Protein AF-A0A838SGX4-F1 (afdb_monomer_lite)

Radius of gyration: 12.63 Å; chains: 1; bounding box: 30×22×32 Å

Structure (mmCIF, N/CA/C/O backbone):
data_AF-A0A838SGX4-F1
#
_entry.id   AF-A0A838SGX4-F1
#
loop_
_atom_site.group_PDB
_atom_site.id
_atom_site.type_symbol
_atom_site.label_atom_id
_atom_site.label_alt_id
_atom_site.label_comp_id
_atom_site.label_asym_id
_atom_site.label_entity_id
_atom_site.label_seq_id
_atom_site.pdbx_PDB_ins_code
_atom_site.Cartn_x
_atom_site.Cartn_y
_atom_site.Cartn_z
_atom_site.occupancy
_atom_site.B_iso_or_equiv
_atom_site.auth_seq_id
_atom_site.auth_comp_id
_atom_site.auth_asym_id
_atom_site.auth_atom_id
_atom_site.pdbx_PDB_model_num
ATOM 1 N N . MET A 1 1 ? -22.838 11.515 0.985 1.00 46.34 1 MET A N 1
ATOM 2 C CA . MET A 1 1 ? -22.386 12.240 -0.228 1.00 46.34 1 MET A CA 1
ATOM 3 C C . MET A 1 1 ? -20.872 12.478 -0.255 1.00 46.34 1 MET A C 1
ATOM 5 O O . MET A 1 1 ? -20.300 12.346 -1.323 1.00 46.34 1 MET A O 1
ATOM 9 N N . LEU A 1 2 ? -20.200 12.741 0.879 1.00 43.28 2 LEU A N 1
ATOM 10 C CA . LEU A 1 2 ? -18.733 12.923 0.924 1.00 43.28 2 LEU A CA 1
ATOM 11 C C . LEU A 1 2 ? -17.914 11.615 0.826 1.00 43.28 2 LEU A C 1
ATOM 13 O O . LEU A 1 2 ? -16.858 11.614 0.207 1.00 43.28 2 LEU A O 1
ATOM 17 N N . ALA A 1 3 ? -18.428 10.482 1.324 1.00 44.38 3 ALA A N 1
ATOM 18 C CA . ALA A 1 3 ? -17.740 9.182 1.232 1.00 44.38 3 ALA A CA 1
ATOM 19 C C . ALA A 1 3 ? -17.563 8.671 -0.217 1.00 44.38 3 ALA A C 1
ATOM 21 O O . ALA A 1 3 ? -16.575 8.022 -0.543 1.00 44.38 3 ALA A O 1
ATOM 22 N N . PHE A 1 4 ? -18.488 9.025 -1.116 1.00 40.69 4 PHE A N 1
ATOM 23 C CA . PHE A 1 4 ? -18.458 8.587 -2.516 1.00 40.69 4 PHE A CA 1
ATOM 24 C C . PHE A 1 4 ? -17.389 9.322 -3.348 1.00 40.69 4 PHE A C 1
ATOM 26 O O . PHE A 1 4 ? -16.903 8.788 -4.340 1.00 40.69 4 PHE A O 1
ATOM 33 N N . LEU A 1 5 ? -16.976 10.527 -2.929 1.00 45.59 5 LEU A N 1
ATOM 34 C CA . LEU A 1 5 ? -15.880 11.267 -3.568 1.00 45.59 5 LEU A CA 1
ATOM 35 C C . LEU A 1 5 ? -14.500 10.752 -3.133 1.00 45.59 5 LEU A C 1
ATOM 37 O O . LEU A 1 5 ? -13.576 10.759 -3.942 1.00 45.59 5 LEU A O 1
ATOM 41 N N . GLY A 1 6 ? -14.372 10.237 -1.903 1.00 48.62 6 GLY A N 1
ATOM 42 C CA . GLY A 1 6 ? -13.159 9.542 -1.452 1.00 48.62 6 GLY A CA 1
ATOM 43 C C . GLY A 1 6 ? -12.925 8.218 -2.192 1.00 48.62 6 GLY A C 1
ATOM 44 O O . GLY A 1 6 ? -11.794 7.897 -2.545 1.00 48.62 6 GLY A O 1
ATOM 45 N N . PHE A 1 7 ? -13.999 7.496 -2.527 1.00 47.75 7 PHE A N 1
ATOM 46 C CA . PHE A 1 7 ? -13.945 6.198 -3.214 1.00 47.75 7 PHE A CA 1
ATOM 47 C C . PHE A 1 7 ? -13.306 6.262 -4.615 1.00 47.75 7 PHE A C 1
ATOM 49 O O . PHE A 1 7 ? -12.507 5.401 -4.980 1.00 47.75 7 PHE A O 1
ATOM 56 N N . SER A 1 8 ? -13.577 7.323 -5.384 1.00 46.84 8 SER A N 1
ATOM 57 C CA . SER A 1 8 ? -12.952 7.541 -6.701 1.00 46.84 8 SER A CA 1
ATOM 58 C C . SER A 1 8 ? -11.465 7.915 -6.621 1.00 46.84 8 SER A C 1
ATOM 60 O O . SER A 1 8 ? -10.770 7.865 -7.639 1.00 46.84 8 SER A O 1
ATOM 62 N N . SER A 1 9 ? -10.979 8.295 -5.432 1.00 52.78 9 SER A N 1
ATOM 63 C CA . SER A 1 9 ? -9.595 8.715 -5.198 1.00 52.78 9 SER A CA 1
ATOM 64 C C . SER A 1 9 ? -8.668 7.549 -4.867 1.00 52.78 9 SER A C 1
ATOM 66 O O . SER A 1 9 ? -7.518 7.586 -5.281 1.00 52.78 9 SER A O 1
ATOM 68 N N . VAL A 1 10 ? -9.131 6.514 -4.155 1.00 52.72 10 VAL A N 1
ATOM 69 C CA . VAL A 1 10 ? -8.247 5.411 -3.711 1.00 52.72 10 VAL A CA 1
ATOM 70 C C . VAL A 1 10 ? -7.754 4.569 -4.899 1.00 52.72 10 VAL A C 1
ATOM 72 O O . VAL A 1 10 ? -6.644 4.049 -4.884 1.00 52.72 10 VAL A O 1
ATOM 75 N N . ALA A 1 11 ? -8.534 4.505 -5.983 1.00 50.97 11 ALA A N 1
ATOM 76 C CA . ALA A 1 11 ? -8.138 3.839 -7.227 1.00 50.97 11 ALA A CA 1
ATOM 77 C C . ALA A 1 11 ? -7.204 4.680 -8.122 1.00 50.97 11 ALA A C 1
ATOM 79 O O . ALA A 1 11 ? -6.649 4.159 -9.090 1.00 50.97 11 ALA A O 1
ATOM 80 N N . GLN A 1 12 ? -7.039 5.977 -7.845 1.00 56.94 12 GLN A N 1
ATOM 81 C CA . GLN A 1 12 ? -6.183 6.853 -8.636 1.00 56.94 12 GLN A CA 1
ATOM 82 C C . GLN A 1 12 ? -4.913 7.161 -7.860 1.00 56.94 12 GLN A C 1
ATOM 84 O O . GLN A 1 12 ? -4.937 7.823 -6.828 1.00 56.94 12 GLN A O 1
ATOM 89 N N . ILE A 1 13 ? -3.776 6.725 -8.403 1.00 62.53 13 ILE A N 1
ATOM 90 C CA . ILE A 1 13 ? -2.478 7.214 -7.944 1.00 62.53 13 ILE A CA 1
ATOM 91 C C . ILE A 1 13 ? -2.431 8.709 -8.245 1.00 62.53 13 ILE A C 1
ATOM 93 O O . ILE A 1 13 ? -2.165 9.118 -9.377 1.00 62.53 13 ILE A O 1
ATOM 97 N N . LEU A 1 14 ? -2.701 9.525 -7.231 1.00 62.34 14 LEU A N 1
ATOM 98 C CA . LEU A 1 14 ? -2.479 10.955 -7.295 1.00 62.34 14 LEU A CA 1
ATOM 99 C C . LEU A 1 14 ? -1.009 11.196 -6.959 1.00 62.34 14 LEU A C 1
ATOM 101 O O . LEU A 1 14 ? -0.597 11.110 -5.803 1.00 62.34 14 LEU A O 1
ATOM 105 N N . ILE A 1 15 ? -0.197 11.465 -7.981 1.00 63.97 15 ILE A N 1
ATOM 106 C CA . ILE A 1 15 ? 1.175 11.911 -7.755 1.00 63.97 15 ILE A CA 1
ATOM 107 C C . ILE A 1 15 ? 1.088 13.329 -7.182 1.00 63.97 15 ILE A C 1
ATOM 109 O O . ILE A 1 15 ? 0.819 14.284 -7.905 1.00 63.97 15 ILE A O 1
ATOM 113 N N . LEU A 1 16 ? 1.272 13.453 -5.865 1.00 66.31 16 LEU A N 1
ATOM 114 C CA . LEU A 1 16 ? 1.197 14.735 -5.156 1.00 66.31 16 LEU A CA 1
ATOM 115 C C . LEU A 1 16 ? 2.359 15.677 -5.528 1.00 66.31 16 LEU A C 1
ATOM 117 O O . LEU A 1 16 ? 2.243 16.887 -5.350 1.00 66.31 16 LEU A O 1
ATOM 121 N N . SER A 1 17 ? 3.468 15.137 -6.050 1.00 52.69 17 SER A N 1
ATOM 122 C CA . SER A 1 17 ? 4.587 15.887 -6.634 1.00 52.69 17 SER A CA 1
ATOM 123 C C . SER A 1 17 ? 5.525 14.953 -7.419 1.00 52.69 17 SER A C 1
ATOM 125 O O . SER A 1 17 ? 5.821 13.852 -6.953 1.00 52.69 17 SER A O 1
ATOM 127 N N . GLY A 1 18 ? 6.008 15.389 -8.590 1.00 66.50 18 GLY A N 1
ATOM 128 C CA . GLY A 1 18 ? 6.988 14.669 -9.423 1.00 66.50 18 GLY A CA 1
ATOM 129 C C . GLY A 1 18 ? 6.402 13.854 -10.585 1.00 66.50 18 GLY A C 1
ATOM 130 O O . GLY A 1 18 ? 5.205 13.886 -10.853 1.00 66.50 18 GLY A O 1
ATOM 131 N N . GLU A 1 19 ? 7.263 13.119 -11.292 1.00 74.69 19 GLU A N 1
ATOM 132 C CA . GLU A 1 19 ? 6.873 12.207 -12.374 1.00 74.69 19 GLU A CA 1
ATOM 133 C C . GLU A 1 19 ? 7.361 10.788 -12.068 1.00 74.69 19 GLU A C 1
ATOM 135 O O . GLU A 1 19 ? 8.550 10.557 -11.842 1.00 74.69 19 GLU A O 1
ATOM 140 N N . ILE A 1 20 ? 6.444 9.818 -12.084 1.00 78.50 20 ILE A N 1
ATOM 141 C CA . ILE A 1 20 ? 6.792 8.397 -12.009 1.00 78.50 20 ILE A CA 1
ATOM 142 C C . ILE A 1 20 ? 6.906 7.872 -13.443 1.00 78.50 20 ILE A C 1
ATOM 144 O O . ILE A 1 20 ? 5.937 7.973 -14.205 1.00 78.50 20 ILE A O 1
ATOM 148 N N . PRO A 1 21 ? 8.041 7.268 -13.844 1.00 88.44 21 PRO A N 1
ATOM 149 C CA . PRO A 1 21 ? 8.146 6.717 -15.183 1.00 88.44 21 PRO A CA 1
ATOM 150 C C . PRO A 1 21 ? 7.108 5.603 -15.392 1.00 88.44 21 PRO A C 1
ATOM 152 O O . PRO A 1 21 ? 6.771 4.838 -14.486 1.00 88.44 21 PRO A O 1
ATOM 155 N N . ARG A 1 22 ? 6.579 5.498 -16.617 1.00 83.81 22 ARG A N 1
ATOM 156 C CA . ARG A 1 22 ? 5.384 4.685 -16.925 1.00 83.81 22 ARG A CA 1
ATOM 157 C C . ARG A 1 22 ? 5.455 3.226 -16.461 1.00 83.81 22 ARG A C 1
ATOM 159 O O . ARG A 1 22 ? 4.420 2.640 -16.162 1.00 83.81 22 ARG A O 1
ATOM 166 N N . LYS A 1 23 ? 6.644 2.615 -16.439 1.00 84.56 23 LYS A N 1
ATOM 167 C CA . LYS A 1 23 ? 6.816 1.214 -16.016 1.00 84.56 23 LYS A CA 1
ATOM 168 C C . LYS A 1 23 ? 6.608 1.053 -14.509 1.00 84.56 23 LYS A C 1
ATOM 170 O O . LYS A 1 23 ? 5.912 0.138 -14.092 1.00 84.56 23 LYS A O 1
ATOM 175 N N . GLN A 1 24 ? 7.156 1.968 -13.720 1.00 86.56 24 GLN A N 1
ATOM 176 C CA . GLN A 1 24 ? 7.021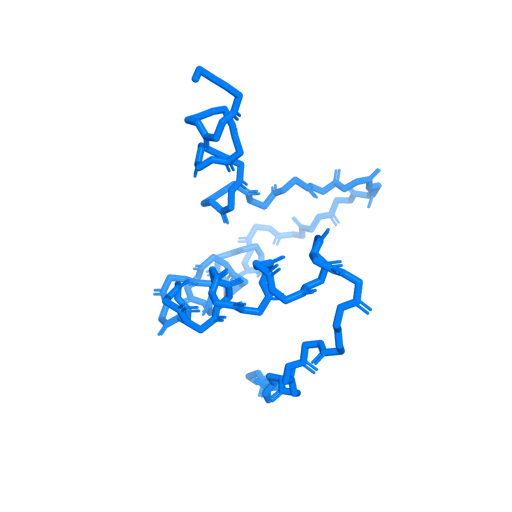 2.009 -12.270 1.00 86.56 24 GLN A CA 1
ATOM 177 C C . GLN A 1 24 ? 5.578 2.329 -11.884 1.00 86.56 24 GLN A C 1
ATOM 179 O O . GLN A 1 24 ? 5.030 1.667 -11.012 1.00 86.56 24 GLN A O 1
ATOM 184 N N . LEU A 1 25 ? 4.923 3.250 -12.602 1.00 85.06 25 LEU A N 1
ATOM 185 C CA . LEU A 1 25 ? 3.514 3.564 -12.361 1.00 85.06 25 LEU A CA 1
ATOM 186 C C . LEU A 1 25 ? 2.625 2.319 -12.496 1.00 85.06 25 LEU A C 1
ATOM 188 O O . LEU A 1 25 ? 1.764 2.094 -11.656 1.00 85.06 25 LEU A O 1
ATOM 192 N N . ARG A 1 26 ? 2.870 1.471 -13.504 1.00 85.56 26 ARG A N 1
ATOM 193 C CA . ARG A 1 26 ? 2.123 0.214 -13.684 1.00 85.56 26 ARG A CA 1
ATOM 194 C C . ARG A 1 26 ? 2.332 -0.777 -12.540 1.00 85.56 26 ARG A C 1
ATOM 196 O O . ARG A 1 26 ? 1.385 -1.463 -12.175 1.00 85.56 26 ARG A O 1
ATOM 203 N N . LEU A 1 27 ? 3.542 -0.854 -11.981 1.00 87.31 27 LEU A N 1
ATOM 204 C CA . LEU A 1 27 ? 3.817 -1.709 -10.821 1.00 87.31 27 LEU A CA 1
ATOM 205 C C . LEU A 1 27 ? 3.048 -1.225 -9.590 1.00 87.31 27 LEU A C 1
ATOM 207 O O . LEU A 1 27 ? 2.406 -2.029 -8.924 1.00 87.31 27 LEU A O 1
ATOM 211 N N . VAL A 1 28 ? 3.047 0.087 -9.342 1.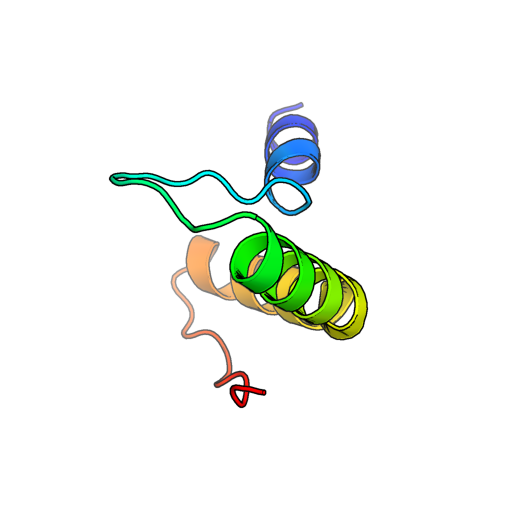00 85.69 28 VAL A N 1
ATOM 212 C CA 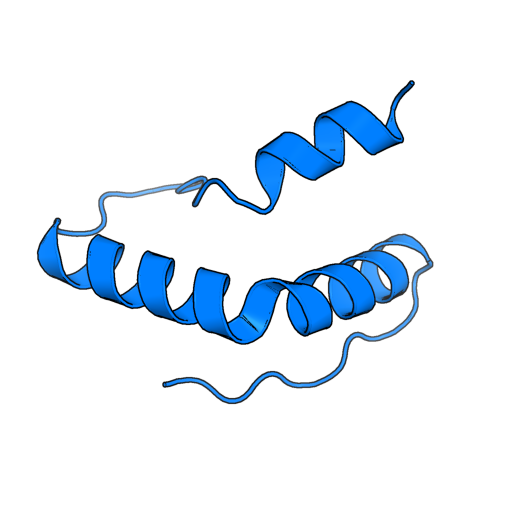. VAL A 1 28 ? 2.287 0.677 -8.232 1.00 85.69 28 VAL A CA 1
ATOM 213 C C . VAL A 1 28 ? 0.784 0.463 -8.432 1.00 85.69 28 VAL A C 1
ATOM 215 O O . VAL A 1 28 ? 0.102 0.076 -7.492 1.00 85.69 28 VAL A O 1
ATOM 218 N N . GLN A 1 29 ? 0.263 0.631 -9.653 1.00 84.62 29 GLN A N 1
ATOM 219 C CA . GLN A 1 29 ? -1.154 0.367 -9.951 1.00 84.62 29 GLN A CA 1
ATOM 220 C C . GLN A 1 29 ? -1.532 -1.090 -9.679 1.00 84.62 29 GLN A C 1
ATOM 222 O O . GLN A 1 29 ? -2.555 -1.347 -9.053 1.00 84.62 29 GLN A O 1
ATOM 227 N N . ALA A 1 30 ? -0.701 -2.038 -10.117 1.00 89.44 30 ALA A N 1
ATOM 228 C CA . ALA A 1 30 ? -0.940 -3.455 -9.870 1.00 89.44 30 ALA A CA 1
ATOM 229 C C . ALA A 1 30 ? -0.883 -3.797 -8.372 1.00 89.44 30 ALA A C 1
ATOM 231 O O . ALA A 1 30 ? -1.722 -4.553 -7.893 1.00 89.44 30 ALA A O 1
ATOM 232 N N . TRP A 1 31 ? 0.066 -3.219 -7.627 1.00 88.38 31 TRP A N 1
ATOM 233 C CA . TRP A 1 31 ? 0.160 -3.398 -6.175 1.00 88.38 31 TRP A CA 1
ATOM 234 C C . TRP A 1 31 ? -1.080 -2.856 -5.454 1.00 88.38 31 TRP A C 1
ATOM 236 O O . TRP A 1 31 ? -1.632 -3.567 -4.621 1.00 88.38 31 TRP A O 1
ATOM 246 N N . ILE A 1 32 ? -1.562 -1.659 -5.818 1.00 87.56 32 ILE A N 1
ATOM 247 C CA . ILE A 1 32 ? -2.790 -1.077 -5.247 1.00 87.56 32 ILE A CA 1
ATOM 248 C C . ILE A 1 32 ? -3.997 -1.968 -5.535 1.00 87.56 32 ILE A C 1
ATOM 250 O O . ILE A 1 32 ? -4.795 -2.216 -4.639 1.00 87.56 32 ILE A O 1
ATOM 254 N N . GLU A 1 33 ? -4.135 -2.466 -6.767 1.00 88.88 33 GLU A N 1
ATOM 255 C CA . GLU A 1 33 ? -5.280 -3.303 -7.137 1.00 88.88 33 GLU A CA 1
ATOM 256 C C . GLU A 1 33 ? -5.313 -4.610 -6.337 1.00 88.88 33 GLU A C 1
ATOM 258 O O . GLU A 1 33 ? -6.363 -4.995 -5.830 1.00 88.88 33 GLU A O 1
ATOM 263 N N . LEU A 1 34 ? -4.159 -5.262 -6.167 1.00 90.44 34 LEU A N 1
ATOM 264 C CA . LEU A 1 34 ? -4.036 -6.495 -5.381 1.00 90.44 34 LEU A CA 1
ATOM 265 C C . LEU A 1 34 ? -4.349 -6.296 -3.892 1.00 90.44 34 LEU A C 1
ATOM 267 O O . LEU A 1 34 ? -4.651 -7.265 -3.201 1.00 90.44 34 LEU A O 1
ATOM 271 N N . ARG A 1 35 ? -4.255 -5.056 -3.408 1.00 89.56 35 ARG A N 1
ATOM 272 C CA . ARG A 1 35 ? -4.327 -4.673 -1.994 1.00 89.56 35 ARG A CA 1
ATOM 273 C C . ARG A 1 35 ? -5.466 -3.691 -1.713 1.00 89.56 35 ARG A C 1
ATOM 275 O O . ARG A 1 35 ? -5.464 -2.974 -0.719 1.00 89.56 35 ARG A O 1
ATOM 282 N N . ARG A 1 36 ? -6.455 -3.630 -2.604 1.00 86.88 36 ARG A N 1
ATOM 283 C CA . ARG A 1 36 ? -7.532 -2.637 -2.545 1.00 86.88 36 ARG A CA 1
ATOM 284 C C . ARG A 1 36 ? -8.272 -2.662 -1.207 1.00 86.88 36 ARG A C 1
ATOM 286 O O . ARG A 1 36 ? -8.471 -1.610 -0.607 1.00 86.88 36 ARG A O 1
ATOM 293 N N . ASP A 1 37 ? -8.660 -3.845 -0.747 1.00 89.69 37 ASP A N 1
ATOM 294 C CA . ASP A 1 37 ? -9.508 -3.984 0.440 1.00 89.69 37 ASP A CA 1
ATOM 295 C C . ASP A 1 37 ? -8.757 -3.628 1.733 1.00 89.69 37 ASP A C 1
ATOM 297 O O . ASP A 1 37 ? -9.303 -2.932 2.587 1.00 89.69 37 ASP A O 1
ATOM 301 N N . GLU A 1 38 ? -7.484 -4.027 1.850 1.00 91.00 38 GLU A N 1
ATOM 302 C CA . GLU A 1 38 ? -6.629 -3.648 2.987 1.00 91.00 38 GLU A CA 1
ATOM 303 C C . GLU A 1 38 ? -6.364 -2.138 3.017 1.00 91.00 38 GLU A C 1
ATOM 305 O O . GLU A 1 38 ? -6.513 -1.520 4.066 1.00 91.00 38 GLU A O 1
ATOM 310 N N . LEU A 1 39 ? -6.091 -1.515 1.863 1.00 90.69 39 LEU A N 1
ATOM 311 C CA . LEU A 1 39 ? -5.885 -0.068 1.762 1.00 90.69 39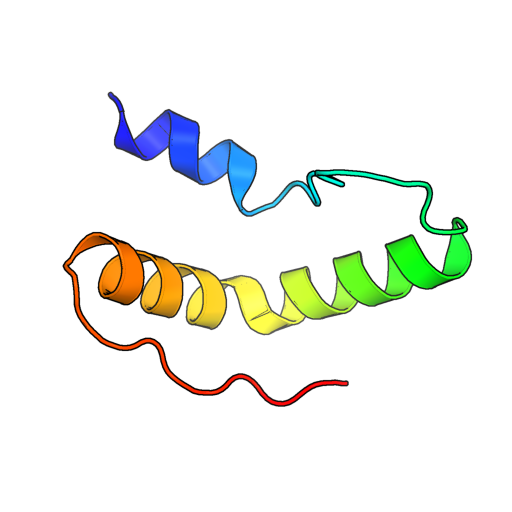 LEU A CA 1
ATOM 312 C C . LEU A 1 39 ? -7.132 0.729 2.166 1.00 90.69 39 LEU A C 1
ATOM 314 O O . LEU A 1 39 ? -7.008 1.809 2.740 1.00 90.69 39 LEU A O 1
ATOM 318 N N . ILE A 1 40 ? -8.329 0.217 1.864 1.00 89.44 40 ILE A N 1
ATOM 319 C CA . ILE A 1 40 ? -9.591 0.850 2.266 1.00 89.44 40 ILE A CA 1
ATOM 320 C C . ILE A 1 40 ? -9.778 0.756 3.782 1.00 89.44 40 ILE A C 1
ATOM 322 O O . ILE A 1 40 ? -10.067 1.771 4.411 1.00 89.44 40 ILE A O 1
ATOM 326 N N . ALA A 1 41 ? -9.577 -0.424 4.371 1.00 90.31 41 ALA A N 1
ATOM 327 C CA . ALA A 1 41 ? -9.681 -0.598 5.819 1.00 90.31 41 ALA A CA 1
ATOM 328 C C . ALA A 1 41 ? -8.657 0.276 6.569 1.00 90.31 41 ALA A C 1
ATOM 330 O O . ALA A 1 41 ? -8.997 0.959 7.534 1.00 90.31 41 ALA A O 1
ATOM 331 N N . 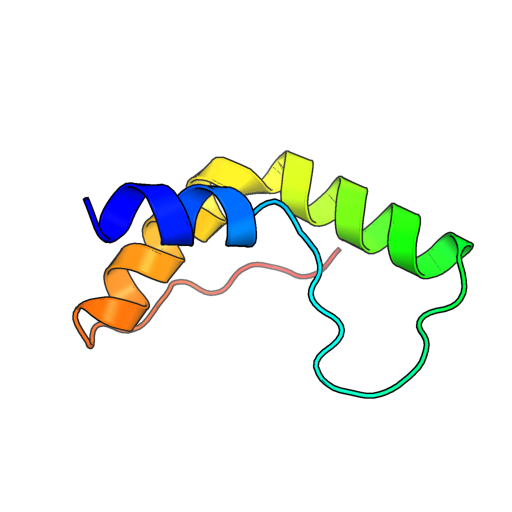ASP A 1 42 ? -7.421 0.328 6.075 1.00 91.44 42 ASP A N 1
ATOM 332 C CA . ASP A 1 42 ? -6.358 1.163 6.634 1.00 91.44 42 ASP A CA 1
ATOM 333 C C . ASP A 1 42 ? -6.649 2.661 6.487 1.00 91.44 42 ASP A C 1
ATOM 335 O O . ASP A 1 42 ? -6.348 3.449 7.388 1.00 91.44 42 ASP A O 1
ATOM 339 N N . TRP A 1 43 ? -7.276 3.071 5.382 1.00 88.88 43 TRP A N 1
ATOM 340 C CA . TRP A 1 43 ? -7.749 4.442 5.208 1.00 88.88 43 TRP A CA 1
ATOM 341 C C . TRP A 1 43 ? -8.818 4.808 6.240 1.00 88.88 43 TRP A C 1
ATOM 343 O O . TRP A 1 43 ? -8.755 5.895 6.814 1.00 88.88 43 TRP A O 1
ATOM 353 N N . GLU A 1 44 ? -9.780 3.918 6.496 1.00 90.88 44 GLU A N 1
ATOM 354 C CA . GLU A 1 44 ? -10.830 4.136 7.496 1.00 90.88 44 GLU A CA 1
ATOM 355 C C . GLU A 1 44 ? -10.251 4.322 8.906 1.00 90.88 44 GLU A C 1
ATOM 357 O O . GLU A 1 44 ? -10.668 5.245 9.609 1.00 90.88 44 GLU A O 1
ATOM 362 N N . LEU A 1 45 ? -9.237 3.532 9.274 1.00 91.94 45 LEU A N 1
ATOM 363 C CA . LEU A 1 45 ? -8.492 3.708 10.525 1.00 91.94 45 LEU A CA 1
ATOM 364 C C . LEU A 1 45 ? -7.765 5.059 10.565 1.00 91.94 45 LEU A C 1
ATOM 366 O O . LEU A 1 45 ? -7.881 5.809 11.532 1.00 91.94 45 LEU A O 1
ATOM 370 N N . ALA A 1 46 ? -7.058 5.420 9.491 1.00 91.00 46 ALA A N 1
ATOM 371 C CA . ALA A 1 46 ? -6.319 6.679 9.437 1.00 91.00 46 ALA A CA 1
ATOM 372 C C . ALA A 1 46 ? -7.233 7.897 9.655 1.00 91.00 46 ALA A C 1
ATOM 374 O O . ALA A 1 46 ? -6.886 8.818 10.398 1.00 91.00 46 ALA A O 1
ATOM 375 N N . VAL A 1 47 ? -8.411 7.914 9.018 1.00 91.12 47 VAL A N 1
ATOM 376 C CA . VAL A 1 47 ? -9.360 9.031 9.148 1.00 91.12 47 VAL A CA 1
ATOM 377 C C . VAL A 1 47 ? -10.135 9.013 10.467 1.00 91.12 47 VAL A C 1
ATOM 379 O O . VAL A 1 47 ? -10.618 10.069 10.878 1.00 91.12 47 VAL A O 1
ATOM 382 N N . SER A 1 48 ? -10.232 7.865 11.153 1.00 94.94 48 SER A N 1
ATOM 383 C CA . SER A 1 48 ? -10.764 7.783 12.522 1.00 94.94 48 SER A CA 1
ATOM 384 C C . SER A 1 48 ? -9.747 8.221 13.587 1.00 94.94 48 SER A C 1
ATOM 386 O O . SER A 1 48 ? -10.106 8.364 14.756 1.00 94.94 48 SER A O 1
ATOM 388 N N . GLY A 1 49 ? -8.500 8.506 13.188 1.00 94.12 49 GLY A N 1
ATOM 389 C CA . GLY A 1 49 ? -7.399 8.847 14.092 1.00 94.12 49 GLY A CA 1
ATOM 390 C C . GLY A 1 49 ? -6.720 7.621 14.706 1.00 94.12 49 GLY A C 1
ATOM 391 O O . GLY A 1 49 ? -5.907 7.762 15.621 1.00 94.12 49 GLY A O 1
ATOM 392 N N . GLU A 1 50 ? -7.048 6.429 14.215 1.00 96.25 50 GLU A N 1
ATOM 393 C CA . GLU A 1 50 ? -6.402 5.177 14.575 1.00 96.25 50 GLU A CA 1
ATOM 394 C C . GLU A 1 50 ? -5.177 4.922 13.695 1.00 96.25 50 GLU A C 1
ATOM 396 O O . GLU A 1 50 ? -4.997 5.509 12.626 1.00 96.25 50 GLU A O 1
ATOM 401 N N . ASN A 1 51 ? -4.284 4.055 14.171 1.00 93.69 51 ASN A N 1
ATOM 402 C CA . ASN A 1 51 ? -3.060 3.749 13.447 1.00 93.69 51 ASN A CA 1
ATOM 403 C C . ASN A 1 51 ? -3.327 2.643 12.409 1.00 93.69 51 ASN A C 1
ATOM 405 O O . ASN A 1 51 ? -3.702 1.542 12.818 1.00 93.69 51 ASN A O 1
ATOM 409 N N . PRO A 1 52 ? -3.090 2.889 11.109 1.00 93.00 52 PRO A N 1
ATOM 410 C CA . PRO A 1 52 ? -3.227 1.865 10.078 1.00 93.00 52 PRO A CA 1
ATOM 411 C C . PRO A 1 52 ? -2.268 0.697 10.296 1.00 93.00 52 PRO A C 1
ATOM 413 O O . PRO A 1 52 ? -1.226 0.833 10.959 1.00 93.00 52 PRO A O 1
ATOM 416 N N . TYR A 1 53 ? -2.582 -0.448 9.698 1.00 91.88 53 TYR A N 1
ATOM 417 C CA . TYR A 1 53 ? -1.664 -1.573 9.685 1.00 91.88 53 TYR A CA 1
ATOM 418 C C . TYR A 1 53 ? -0.465 -1.297 8.766 1.00 91.88 53 TYR A C 1
ATOM 420 O O . TYR A 1 53 ? -0.469 -0.427 7.893 1.00 91.88 53 TYR A O 1
ATOM 428 N N . LYS A 1 54 ? 0.632 -2.027 8.998 1.00 86.38 54 LYS A N 1
ATOM 429 C CA . LYS A 1 54 ? 1.761 -2.007 8.066 1.00 86.38 54 LYS A CA 1
ATOM 430 C C . LYS A 1 54 ? 1.402 -2.847 6.854 1.00 86.38 54 LYS A C 1
ATOM 432 O O . LYS A 1 54 ? 1.122 -4.033 6.998 1.00 86.38 54 LYS A O 1
ATOM 437 N N . ILE A 1 55 ? 1.514 -2.241 5.682 1.00 82.44 55 ILE A N 1
ATOM 438 C CA . ILE A 1 55 ? 1.411 -2.946 4.413 1.00 82.44 55 ILE A CA 1
ATOM 439 C C . ILE A 1 55 ? 2.822 -3.237 3.913 1.0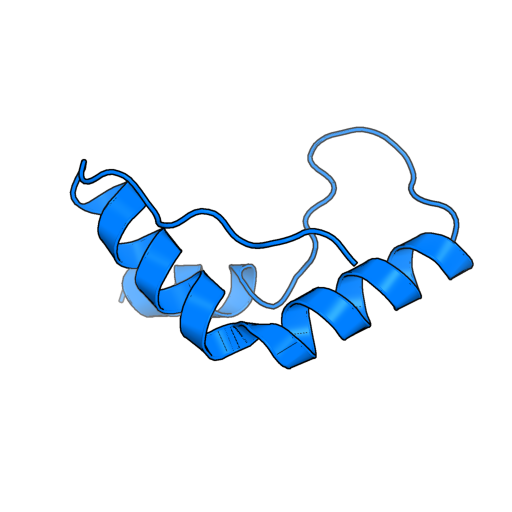0 82.44 55 ILE A C 1
ATOM 441 O O . ILE A 1 55 ? 3.626 -2.317 3.734 1.00 82.44 55 ILE A O 1
ATOM 445 N N . ASP A 1 56 ? 3.130 -4.514 3.694 1.00 80.25 56 ASP A N 1
ATOM 446 C CA . ASP A 1 56 ? 4.433 -4.906 3.169 1.00 80.25 56 ASP A CA 1
ATOM 447 C C . ASP A 1 56 ? 4.624 -4.376 1.734 1.00 80.25 56 ASP A C 1
ATOM 449 O O . ASP A 1 56 ? 3.746 -4.564 0.873 1.00 80.25 56 ASP A O 1
ATOM 453 N N . PRO A 1 57 ? 5.767 -3.724 1.441 1.00 74.81 57 PRO A N 1
ATOM 454 C CA . PRO A 1 57 ? 6.093 -3.347 0.076 1.00 74.81 57 PRO A CA 1
ATOM 455 C C . PRO A 1 57 ? 6.256 -4.596 -0.803 1.00 74.81 57 PRO A C 1
ATOM 457 O O . PRO A 1 57 ? 6.583 -5.680 -0.316 1.00 74.81 57 PRO A O 1
ATOM 460 N N . LEU A 1 58 ? 6.004 -4.424 -2.104 1.00 64.75 58 LEU A N 1
ATOM 461 C CA . LEU A 1 58 ? 6.365 -5.402 -3.139 1.00 64.75 58 LEU A CA 1
ATOM 462 C C . LEU A 1 58 ? 7.879 -5.381 -3.392 1.00 64.75 58 LEU A C 1
ATOM 464 O O . LEU A 1 58 ? 8.447 -4.263 -3.417 1.00 64.75 58 LEU A O 1
#

Sequence (58 aa):
MLAFLGFSSVAQILILSGEIPRKQLRLVQAWIELRRDELIADWELAVSGENPYKIDPL

pLDDT: mean 76.66, std 17.33, range [40.69, 96.25]

Secondary structure (DSSP, 8-state):
--HHHHHHHHTS---SSS---HHHHHHHHHHHHHTHHHHHHHHHHHHHTPPPPPPPP-

Foldseek 3Di:
DVVVVVVVVLLDPDPPDDDDPPVVVVVVNVVCVVCVVLVVVQVVCVVVVHHRDDDDDD